Protein AF-A0A7V3BX79-F1 (afdb_monomer)

Solvent-accessible surface area (backbone atoms only — not comparable to full-atom values): 9974 Å² total; per-residue (Å²): 67,73,67,58,47,40,76,71,73,48,56,72,91,33,50,42,80,77,42,78,49,77,43,78,34,60,41,96,89,46,91,50,70,75,48,71,48,76,47,76,42,69,48,74,63,75,93,54,69,90,48,47,67,63,52,49,53,49,31,43,77,44,71,50,77,89,84,82,80,76,83,89,77,66,99,49,56,64,62,55,45,52,53,46,48,54,52,42,53,50,54,51,47,56,51,44,43,52,52,24,48,76,70,77,35,37,66,47,58,79,76,46,78,42,78,45,80,49,75,74,74,76,84,77,80,79,73,63,86,72,44,73,83,70,55,89,61,82,83,74,81,75,92,80,82,88,61,72,44,65,50,73,43,62,44,74,85

Sequence (157 aa):
MIRALLDQGLREEDLATSHLSLYPRYASSGMNVVGYTAENQVTVTVGDLGRIGRLIDRAVEAGANLTSGITFRLSGENEAADAALADAVADARDKAELLAAAGGASLGEVISIVEAGSPTPPPVYYDYAVAEAAGAPPVLPPELETRVSVTVTWTLR

Secondary structure (DSSP, 8-state):
-HHHHHTTT--GGGEEEEEEEEEEEEPTTSS-EEEEEEEEEEEE--S-GGGHHHHHHHHHHTT----S------TTHHHHHHHHHHHHHHHHHHHHHHHHHHTT--EEEEEEEEEE---PPPP----GGGTTTSSS---PPPPPPP--EEEEEEEE-

Nearest PDB structures (foldseek):
  4hvz-assembly1_B  TM=7.525E-01  e=9.786E-06  Brucella abortus S19
  4co5-assembly1_A  TM=5.537E-01  e=2.479E-01  Azospirillum brasilense

pLDDT: mean 80.05, std 15.91, range [42.22, 97.38]

Foldseek 3Di:
DVVLLVVVVADPVQKDFPDWDKAFDADPVDRDGPGIDIDIDMHGHDPDLVCVLVSVVSCVVVPDDDDPADFDDDPCLPVVVVVQVVVQVVVLVVVQQVVQVVVVWGWADWPDKDKDDWPPPPTDGDDCVVVPPPPRDRPDDDDDDTDTHMDIDTDID

Structure (mmCIF, N/CA/C/O backbone):
data_AF-A0A7V3BX79-F1
#
_entry.id   AF-A0A7V3BX79-F1
#
loop_
_atom_site.group_PDB
_atom_site.id
_atom_site.type_symbol
_atom_site.label_atom_id
_atom_site.label_alt_id
_atom_site.label_comp_id
_atom_site.label_asym_id
_atom_site.label_entity_id
_atom_site.label_seq_id
_atom_site.pdbx_PDB_ins_code
_atom_site.Cartn_x
_atom_site.Cartn_y
_atom_site.Cartn_z
_atom_site.occupancy
_atom_site.B_iso_or_equiv
_atom_site.auth_seq_id
_atom_site.auth_comp_id
_atom_site.auth_asym_id
_atom_site.auth_atom_id
_atom_site.pdbx_PDB_model_num
ATOM 1 N N . MET A 1 1 ? 7.469 -2.038 -25.869 1.00 83.94 1 MET A N 1
ATOM 2 C CA . MET A 1 1 ? 6.932 -2.438 -24.553 1.00 83.94 1 MET A CA 1
ATOM 3 C C . MET A 1 1 ? 5.579 -1.790 -24.230 1.00 83.94 1 MET A C 1
ATOM 5 O O . MET A 1 1 ? 4.597 -2.480 -24.438 1.00 83.94 1 MET A O 1
ATOM 9 N N . ILE A 1 2 ? 5.467 -0.503 -23.853 1.00 85.06 2 ILE A N 1
ATOM 10 C CA . ILE A 1 2 ? 4.175 0.140 -23.467 1.00 85.06 2 ILE A CA 1
ATOM 11 C C . ILE A 1 2 ? 3.031 -0.139 -24.458 1.00 85.06 2 ILE A C 1
ATOM 13 O O . ILE A 1 2 ? 1.982 -0.636 -24.073 1.00 85.06 2 ILE A O 1
ATOM 17 N N . ARG A 1 3 ? 3.257 0.092 -25.757 1.00 87.50 3 ARG A N 1
ATOM 18 C CA . ARG A 1 3 ? 2.250 -0.187 -26.793 1.00 87.50 3 ARG A CA 1
ATOM 19 C C . ARG A 1 3 ? 1.814 -1.656 -26.835 1.00 87.50 3 ARG A C 1
ATOM 21 O O . ARG A 1 3 ? 0.632 -1.926 -26.956 1.00 87.50 3 ARG A O 1
ATOM 28 N N . ALA A 1 4 ? 2.751 -2.589 -26.668 1.00 86.62 4 ALA A N 1
ATOM 29 C CA . ALA A 1 4 ? 2.441 -4.017 -26.651 1.00 86.62 4 ALA A CA 1
ATOM 30 C C . ALA A 1 4 ? 1.557 -4.398 -25.450 1.00 86.62 4 ALA A C 1
ATOM 32 O O . ALA A 1 4 ? 0.717 -5.282 -25.573 1.00 86.62 4 ALA A O 1
ATOM 33 N N . LEU A 1 5 ? 1.717 -3.717 -24.309 1.00 86.94 5 LEU A N 1
ATOM 34 C CA . LEU A 1 5 ? 0.876 -3.896 -23.123 1.00 86.94 5 LEU A CA 1
ATOM 35 C C . LEU A 1 5 ? -0.530 -3.312 -23.324 1.00 86.94 5 LEU A C 1
ATOM 37 O O . LEU A 1 5 ? -1.514 -3.968 -22.984 1.00 86.94 5 LEU A O 1
ATOM 41 N N . LEU A 1 6 ? -0.636 -2.137 -23.951 1.00 88.88 6 LEU A N 1
ATOM 42 C CA . LEU A 1 6 ? -1.924 -1.552 -24.345 1.00 88.88 6 LEU A CA 1
ATOM 43 C C . LEU A 1 6 ? -2.679 -2.457 -25.335 1.00 88.88 6 LEU A C 1
ATOM 45 O O . LEU A 1 6 ? -3.872 -2.694 -25.165 1.00 88.88 6 LEU A O 1
ATOM 49 N N . ASP A 1 7 ? -1.977 -3.056 -26.301 1.00 90.38 7 ASP A N 1
ATOM 50 C CA . ASP A 1 7 ? -2.556 -4.003 -27.268 1.00 90.38 7 ASP A CA 1
ATOM 51 C C . ASP A 1 7 ? -3.068 -5.300 -26.602 1.00 90.38 7 ASP A C 1
ATOM 53 O O . ASP A 1 7 ? -3.880 -6.022 -27.181 1.00 90.38 7 ASP A O 1
ATOM 57 N N . GLN A 1 8 ? -2.626 -5.613 -25.376 1.00 87.31 8 GLN A N 1
ATOM 58 C CA . GLN A 1 8 ? -3.187 -6.705 -24.568 1.00 87.31 8 GLN A CA 1
ATOM 59 C C . GLN A 1 8 ? -4.443 -6.298 -23.787 1.00 87.31 8 GLN A C 1
ATOM 61 O O . GLN A 1 8 ? -4.971 -7.122 -23.038 1.00 87.31 8 GLN A O 1
ATOM 66 N N . GLY A 1 9 ? -4.937 -5.069 -23.957 1.00 87.44 9 GLY A N 1
ATOM 67 C CA . GLY A 1 9 ? -6.127 -4.553 -23.284 1.00 87.44 9 GLY A CA 1
ATOM 68 C C . GLY A 1 9 ? -5.856 -4.051 -21.867 1.00 87.44 9 GLY A C 1
ATOM 69 O O . GLY A 1 9 ? -6.724 -4.201 -21.007 1.00 87.44 9 GLY A O 1
ATOM 70 N N . LEU A 1 10 ? -4.646 -3.550 -21.598 1.00 89.94 10 LEU A N 1
ATOM 71 C CA . LEU A 1 10 ? -4.383 -2.681 -20.447 1.00 89.94 10 LEU A CA 1
ATOM 72 C C . LEU A 1 10 ? -4.749 -1.242 -20.810 1.00 89.94 10 LEU A C 1
ATOM 74 O O . LEU A 1 10 ? -4.658 -0.849 -21.976 1.00 89.94 10 LEU A O 1
ATOM 78 N N . ARG A 1 11 ? -5.166 -0.459 -19.819 1.00 91.56 11 ARG A N 1
ATOM 79 C CA . ARG A 1 11 ? -5.482 0.960 -20.001 1.00 91.56 11 ARG A CA 1
ATOM 80 C C . ARG A 1 11 ? -4.255 1.800 -19.680 1.00 91.56 11 ARG A C 1
ATOM 82 O O . ARG A 1 11 ? -3.345 1.350 -18.990 1.00 91.56 11 ARG A O 1
ATOM 89 N N . GLU A 1 12 ? -4.238 3.041 -20.151 1.00 90.19 12 GLU A N 1
ATOM 90 C CA . GLU A 1 12 ? -3.140 3.964 -19.838 1.00 90.19 12 GLU A CA 1
ATOM 91 C C . GLU A 1 12 ? -3.012 4.213 -18.330 1.00 90.19 12 GLU A C 1
ATOM 93 O O . GLU A 1 12 ? -1.903 4.286 -17.822 1.00 90.19 12 GLU A O 1
ATOM 98 N N . GLU A 1 13 ? -4.128 4.247 -17.598 1.00 90.75 13 GLU A N 1
ATOM 99 C CA . GLU A 1 13 ? -4.145 4.377 -16.132 1.00 90.75 13 GLU A CA 1
ATOM 100 C C . GLU A 1 13 ? -3.548 3.172 -15.387 1.00 90.75 13 GLU A C 1
ATOM 102 O O . GLU A 1 13 ? -3.145 3.301 -14.233 1.00 90.75 13 GLU A O 1
ATOM 107 N N . ASP A 1 14 ? -3.451 2.015 -16.046 1.00 90.06 14 ASP A N 1
ATOM 108 C CA . ASP A 1 14 ? -2.838 0.811 -15.485 1.00 90.06 14 ASP A CA 1
ATOM 109 C C . ASP A 1 14 ? -1.301 0.819 -15.668 1.00 90.06 14 ASP A C 1
ATOM 111 O O . ASP A 1 14 ? -0.615 -0.100 -15.215 1.00 90.06 14 ASP A O 1
ATOM 115 N N . LEU A 1 15 ? -0.743 1.835 -16.343 1.00 90.88 15 LEU A N 1
ATOM 116 C CA . LEU A 1 15 ? 0.674 1.953 -16.686 1.00 90.88 15 LEU A CA 1
ATOM 117 C C . LEU A 1 15 ? 1.257 3.260 -16.143 1.00 90.88 15 LEU A C 1
ATOM 119 O O . LEU A 1 15 ? 0.810 4.351 -16.485 1.00 90.88 15 LEU A O 1
ATOM 123 N N . ALA A 1 16 ? 2.328 3.168 -15.360 1.00 90.50 16 ALA A N 1
ATOM 124 C CA . ALA A 1 16 ? 3.022 4.342 -14.842 1.00 90.50 16 ALA A CA 1
ATOM 125 C C . ALA A 1 16 ? 4.534 4.202 -15.003 1.00 90.50 16 ALA A C 1
ATOM 127 O O . ALA A 1 16 ? 5.123 3.224 -14.552 1.00 90.50 16 ALA A O 1
ATOM 128 N N . THR A 1 17 ? 5.192 5.200 -15.592 1.00 89.44 17 THR A N 1
ATOM 129 C CA . THR A 1 17 ? 6.657 5.292 -15.540 1.00 89.44 17 THR A CA 1
ATOM 130 C C . THR A 1 17 ? 7.066 5.673 -14.122 1.00 89.44 17 THR A C 1
ATOM 132 O O . THR A 1 17 ? 6.840 6.802 -13.691 1.00 89.44 17 THR A O 1
ATOM 135 N N . SER A 1 18 ? 7.649 4.729 -13.392 1.00 85.88 18 SER A N 1
ATOM 136 C CA . SER A 1 18 ? 8.087 4.918 -12.008 1.00 85.88 18 SER A CA 1
ATOM 137 C C . SER A 1 18 ? 9.520 5.435 -11.913 1.00 85.88 18 SER A C 1
ATOM 139 O O . SER A 1 18 ? 9.866 6.095 -10.934 1.00 85.88 18 SER A O 1
ATOM 141 N N . HIS A 1 19 ? 10.342 5.197 -12.936 1.00 85.81 19 HIS A N 1
ATOM 142 C CA . HIS A 1 19 ? 11.705 5.710 -12.995 1.00 85.81 19 HIS A CA 1
ATOM 143 C C . HIS A 1 19 ? 12.153 5.941 -14.438 1.00 85.81 19 HIS A C 1
ATOM 145 O O . HIS A 1 19 ? 11.906 5.113 -15.311 1.00 85.81 19 HIS A O 1
ATOM 151 N N . LEU A 1 20 ? 12.846 7.051 -14.687 1.00 90.06 20 LEU A N 1
ATOM 152 C CA . LEU A 1 20 ? 13.513 7.314 -15.957 1.00 90.06 20 LEU A CA 1
ATOM 153 C C . LEU A 1 20 ? 14.848 8.001 -15.683 1.00 90.06 20 LEU A C 1
ATOM 155 O O . LEU A 1 20 ? 14.872 9.115 -15.159 1.00 90.06 20 LEU A O 1
ATOM 159 N N . SER A 1 21 ? 15.938 7.353 -16.081 1.00 89.31 21 SER A N 1
ATOM 160 C CA . SER A 1 21 ? 17.297 7.863 -15.917 1.00 89.31 21 SER A CA 1
ATOM 161 C C . SER A 1 21 ? 18.123 7.661 -17.177 1.00 89.31 21 SER A C 1
ATOM 163 O O . SER A 1 21 ? 17.894 6.748 -17.968 1.00 89.31 21 SER A O 1
ATOM 165 N N . LEU A 1 22 ? 19.109 8.533 -17.371 1.00 93.75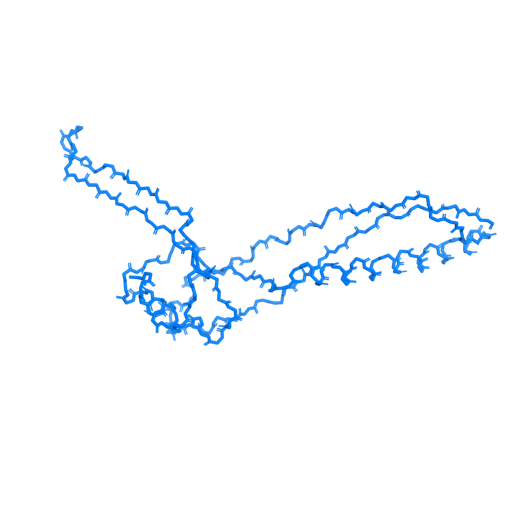 22 LEU A N 1
ATOM 166 C CA . LEU A 1 22 ? 20.052 8.455 -18.477 1.00 93.75 22 LEU A CA 1
ATOM 167 C C . LEU A 1 22 ? 21.469 8.585 -17.929 1.00 93.75 22 LEU A C 1
ATOM 169 O O . LEU A 1 22 ? 21.847 9.625 -17.392 1.00 93.75 22 LEU A O 1
ATOM 173 N N . TYR A 1 23 ? 22.260 7.535 -18.100 1.00 91.56 23 TYR A N 1
ATOM 174 C CA . TYR A 1 23 ? 23.623 7.455 -17.598 1.00 91.56 23 TYR A CA 1
ATOM 175 C C . TYR A 1 23 ? 24.618 7.571 -18.752 1.00 91.56 23 TYR A C 1
ATOM 177 O O . TYR A 1 23 ? 24.524 6.798 -19.708 1.00 91.56 23 TYR A O 1
ATOM 185 N N . PRO A 1 24 ? 25.589 8.497 -18.706 1.00 93.00 24 PRO A N 1
ATOM 186 C CA . PRO A 1 24 ? 26.663 8.518 -19.687 1.00 93.00 24 PRO A CA 1
ATOM 187 C C . PRO A 1 24 ? 27.526 7.261 -19.552 1.00 93.00 24 PRO A C 1
ATOM 189 O O . PRO A 1 24 ? 27.901 6.841 -18.458 1.00 93.00 24 PRO A O 1
ATOM 192 N N . ARG A 1 25 ? 27.881 6.677 -20.692 1.00 94.00 25 ARG A N 1
ATOM 193 C CA . ARG A 1 25 ? 28.896 5.633 -20.796 1.00 94.00 25 ARG A CA 1
ATOM 194 C C . ARG A 1 25 ? 30.214 6.278 -21.178 1.00 94.00 25 ARG A C 1
ATOM 196 O O . ARG A 1 25 ? 30.301 6.914 -22.225 1.00 94.00 25 ARG A O 1
ATOM 203 N N . TYR A 1 26 ? 31.234 6.078 -20.359 1.00 92.94 26 TYR A N 1
ATOM 204 C CA . TYR A 1 26 ? 32.575 6.602 -20.598 1.00 92.94 26 TYR A CA 1
ATOM 205 C C . TYR A 1 26 ? 33.465 5.576 -21.309 1.00 92.94 26 TYR A C 1
ATOM 207 O O . TYR A 1 26 ? 33.270 4.366 -21.171 1.00 92.94 26 TYR A O 1
ATOM 215 N N . ALA A 1 27 ? 34.427 6.061 -22.095 1.00 90.62 27 ALA A N 1
ATOM 216 C CA . ALA A 1 27 ? 35.478 5.235 -22.678 1.00 90.62 27 ALA A CA 1
ATOM 217 C C . ALA A 1 27 ? 36.324 4.590 -21.571 1.00 90.62 27 ALA A C 1
ATOM 219 O O . ALA A 1 27 ? 36.578 5.197 -20.534 1.00 90.62 27 ALA A O 1
ATOM 220 N N . SER A 1 28 ? 36.857 3.395 -21.816 1.00 85.00 28 SER A N 1
ATOM 221 C CA . SER A 1 28 ? 37.782 2.743 -20.876 1.00 85.00 28 SER A CA 1
ATOM 222 C C . SER A 1 28 ? 39.079 3.534 -20.655 1.00 85.00 28 SER A C 1
ATOM 224 O O . SER A 1 28 ? 39.728 3.372 -19.628 1.00 85.00 28 SER A O 1
ATOM 226 N N . SER A 1 29 ? 39.457 4.399 -21.602 1.00 84.50 29 SER A N 1
ATOM 227 C CA . SER A 1 29 ? 40.709 5.162 -21.595 1.00 84.50 29 SER A CA 1
ATOM 228 C C . SER A 1 29 ? 40.594 6.586 -21.031 1.00 84.50 29 SER A C 1
ATOM 230 O O . SER A 1 29 ? 41.552 7.349 -21.149 1.00 84.50 29 SER A O 1
ATOM 232 N N . GLY A 1 30 ? 39.448 6.994 -20.472 1.00 80.31 30 GLY A N 1
ATOM 233 C CA . GLY A 1 30 ? 39.295 8.328 -19.877 1.00 80.31 30 GLY A CA 1
ATOM 234 C C . GLY A 1 30 ? 37.849 8.814 -19.772 1.00 80.31 30 GLY A C 1
ATOM 235 O O . GLY A 1 30 ? 36.903 8.080 -20.022 1.00 80.31 30 GLY A O 1
ATOM 236 N N . MET A 1 31 ? 37.663 10.093 -19.439 1.00 83.38 31 MET A N 1
ATOM 237 C CA . MET A 1 31 ? 36.341 10.694 -19.183 1.00 83.38 31 MET A CA 1
ATOM 238 C C . MET A 1 31 ? 35.549 11.074 -20.449 1.00 83.38 31 MET A C 1
ATOM 240 O O . MET A 1 31 ? 34.584 11.833 -20.377 1.00 83.38 31 MET A O 1
ATOM 244 N N . ASN A 1 32 ? 35.928 10.556 -21.616 1.00 91.81 32 ASN A N 1
ATOM 245 C CA . ASN A 1 32 ? 35.197 10.822 -22.852 1.00 91.81 32 ASN A CA 1
ATOM 246 C C . ASN A 1 32 ? 33.910 9.998 -22.874 1.00 91.81 32 ASN A C 1
ATOM 248 O O . ASN A 1 32 ? 33.956 8.773 -22.764 1.00 91.81 32 ASN A O 1
ATOM 252 N N . VAL A 1 33 ? 32.766 10.662 -23.030 1.00 92.00 33 VAL A N 1
ATOM 253 C CA . VAL A 1 33 ? 31.473 9.989 -23.186 1.00 92.00 33 VAL A CA 1
ATOM 254 C C . VAL A 1 33 ? 31.419 9.331 -24.566 1.00 92.00 33 VAL A C 1
ATOM 256 O O . VAL A 1 33 ? 31.581 9.999 -25.583 1.00 92.00 33 VAL A O 1
ATOM 259 N N . VAL A 1 34 ? 31.197 8.019 -24.598 1.00 94.81 34 VAL A N 1
ATOM 260 C CA . VAL A 1 34 ? 31.097 7.192 -25.817 1.00 94.81 34 VAL A CA 1
ATOM 261 C C . VAL A 1 34 ? 29.674 6.715 -26.097 1.00 94.81 34 VAL A C 1
ATOM 263 O O . VAL A 1 34 ? 29.420 6.079 -27.115 1.00 94.81 34 VAL A O 1
ATOM 266 N N . GLY A 1 35 ? 28.737 7.004 -25.199 1.00 94.56 35 GLY A N 1
ATOM 267 C CA . GLY A 1 35 ? 27.329 6.682 -25.371 1.00 94.56 35 GLY A CA 1
ATOM 268 C C . GLY A 1 35 ? 26.534 6.986 -24.114 1.00 94.56 35 GLY A C 1
ATOM 269 O O . GLY A 1 35 ? 27.052 7.573 -23.168 1.00 94.56 35 GLY A O 1
ATOM 270 N N . TYR A 1 36 ? 25.282 6.547 -24.097 1.00 92.94 36 TYR A N 1
ATOM 271 C CA . TYR A 1 36 ? 24.409 6.661 -22.938 1.00 92.94 36 TYR A CA 1
ATOM 272 C C . TYR A 1 36 ? 23.632 5.361 -22.748 1.00 92.94 36 TYR A C 1
ATOM 274 O O . TYR A 1 36 ? 23.289 4.686 -23.718 1.00 92.94 36 TYR A O 1
ATOM 282 N N . THR A 1 37 ? 23.357 5.026 -21.497 1.00 91.19 37 THR A N 1
ATOM 283 C CA . THR A 1 37 ? 22.426 3.974 -21.101 1.00 91.19 37 THR A CA 1
ATOM 284 C C . THR A 1 37 ? 21.177 4.649 -20.567 1.00 91.19 37 THR A C 1
ATOM 286 O O . THR A 1 37 ? 21.260 5.402 -19.601 1.00 91.19 37 THR A O 1
ATOM 289 N N . ALA A 1 38 ? 20.032 4.398 -21.195 1.00 90.50 38 ALA A N 1
ATOM 290 C CA . ALA A 1 38 ? 18.744 4.805 -20.657 1.00 90.50 38 ALA A CA 1
ATOM 291 C C . ALA A 1 38 ? 18.174 3.671 -19.802 1.00 90.50 38 ALA A C 1
ATOM 293 O O . ALA A 1 38 ? 18.130 2.524 -20.247 1.00 90.50 38 ALA A O 1
ATOM 294 N N . GLU A 1 39 ? 17.723 4.009 -18.604 1.00 88.69 39 GLU A N 1
ATOM 295 C CA . GLU A 1 39 ? 16.969 3.132 -17.721 1.00 88.69 39 GLU A CA 1
ATOM 296 C C . GLU A 1 39 ? 15.545 3.669 -17.620 1.00 88.69 39 GLU A C 1
ATOM 298 O O . GLU A 1 39 ? 15.341 4.843 -17.319 1.00 88.69 39 GLU A O 1
ATOM 303 N N . ASN A 1 40 ? 14.560 2.823 -17.912 1.00 87.06 40 ASN A N 1
ATOM 304 C CA . ASN A 1 40 ? 13.149 3.172 -17.827 1.00 87.06 40 ASN A CA 1
ATOM 305 C C . ASN A 1 40 ? 12.408 2.045 -17.111 1.00 87.06 40 ASN A C 1
ATOM 307 O O . ASN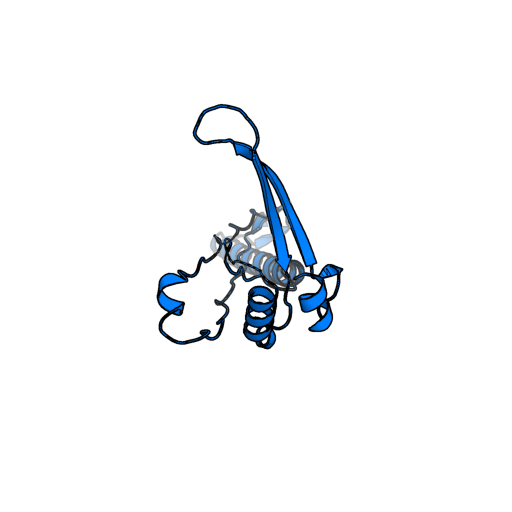 A 1 40 ? 12.328 0.929 -17.628 1.00 87.06 40 ASN A O 1
ATOM 311 N N . GLN A 1 41 ? 11.871 2.359 -15.939 1.00 88.56 41 GLN A N 1
ATOM 312 C CA . GLN A 1 41 ? 11.052 1.460 -15.150 1.00 88.56 41 GLN A CA 1
ATOM 313 C C . GLN A 1 41 ? 9.587 1.847 -15.312 1.00 88.56 41 GLN A C 1
ATOM 315 O O . GLN A 1 41 ? 9.190 2.987 -15.059 1.00 88.56 41 GLN A O 1
ATOM 320 N N . VAL A 1 42 ? 8.780 0.869 -15.714 1.00 88.06 42 VAL A N 1
ATOM 321 C CA . VAL A 1 42 ? 7.332 1.011 -15.852 1.00 88.06 42 VAL A CA 1
ATOM 322 C C . VAL A 1 42 ? 6.660 0.063 -14.871 1.00 88.06 42 VAL A C 1
ATOM 324 O O . VAL A 1 42 ? 6.883 -1.146 -14.907 1.00 88.06 42 VAL A O 1
ATOM 327 N N . THR A 1 43 ? 5.836 0.625 -13.998 1.00 89.12 43 THR A N 1
ATOM 328 C CA . THR A 1 43 ? 4.926 -0.106 -13.124 1.00 89.12 43 THR A CA 1
ATOM 329 C C . THR A 1 43 ? 3.651 -0.422 -13.896 1.00 89.12 43 THR A C 1
ATOM 331 O O . THR A 1 43 ? 3.057 0.464 -14.512 1.00 89.12 43 THR A O 1
ATOM 334 N N . VAL A 1 44 ? 3.239 -1.688 -13.852 1.00 88.75 44 VAL A N 1
ATOM 335 C CA . VAL A 1 44 ? 2.026 -2.189 -14.502 1.00 88.75 44 VAL A CA 1
ATOM 336 C C . VAL A 1 44 ? 1.091 -2.725 -13.427 1.00 88.75 44 VAL A C 1
ATOM 338 O O . VAL A 1 44 ? 1.445 -3.665 -12.715 1.00 88.75 44 VAL A O 1
ATOM 341 N N . THR A 1 45 ? -0.099 -2.145 -13.318 1.00 89.12 45 THR A N 1
ATOM 342 C CA . THR A 1 45 ? -1.155 -2.622 -12.421 1.00 89.12 45 THR A CA 1
ATOM 343 C C . THR A 1 45 ? -2.043 -3.603 -13.178 1.00 89.12 45 THR A C 1
ATOM 345 O O . THR A 1 45 ? -2.548 -3.297 -14.254 1.00 89.12 45 THR A O 1
ATOM 348 N N . VAL A 1 46 ? -2.247 -4.800 -12.629 1.00 86.88 46 VAL A N 1
ATOM 349 C CA . VAL A 1 46 ? -3.059 -5.844 -13.267 1.00 86.88 46 VAL A CA 1
ATOM 350 C C . VAL A 1 46 ? -4.161 -6.274 -12.308 1.00 86.88 46 VAL A C 1
ATOM 352 O O . VAL A 1 46 ? -3.875 -6.813 -11.245 1.00 86.88 46 VAL A O 1
ATOM 355 N N . GLY A 1 47 ? -5.420 -6.046 -12.689 1.00 83.88 47 GLY A N 1
ATOM 356 C CA . GLY A 1 47 ? -6.577 -6.442 -11.875 1.00 83.88 47 GLY A CA 1
ATOM 357 C C . GLY A 1 47 ? -6.965 -7.920 -12.001 1.00 83.88 47 GLY A C 1
ATOM 358 O O . GLY A 1 47 ? -7.582 -8.471 -11.098 1.00 83.88 47 GLY A O 1
ATOM 359 N N . ASP A 1 48 ? -6.601 -8.574 -13.106 1.00 83.88 48 ASP A N 1
ATOM 360 C CA . ASP A 1 48 ? -6.905 -9.986 -13.362 1.00 83.88 48 ASP A CA 1
ATOM 361 C C . ASP A 1 48 ? -5.622 -10.822 -13.336 1.00 83.88 48 ASP A C 1
ATOM 363 O O . ASP A 1 48 ? -4.819 -10.807 -14.277 1.00 83.88 48 ASP A O 1
ATOM 367 N N . LEU A 1 49 ? -5.448 -11.577 -12.249 1.00 79.81 49 LEU A N 1
ATOM 368 C CA . LEU A 1 49 ? -4.272 -12.417 -12.026 1.00 79.81 49 LEU A CA 1
ATOM 369 C C . LEU A 1 49 ? -4.099 -13.494 -13.109 1.00 79.81 49 LEU A C 1
ATOM 371 O O . LEU A 1 49 ? -2.967 -13.859 -13.432 1.00 79.81 49 LEU A O 1
ATOM 375 N N . GLY A 1 50 ? -5.188 -13.948 -13.741 1.00 79.81 50 GLY A N 1
ATOM 376 C CA . GLY A 1 50 ? -5.141 -14.936 -14.824 1.00 79.81 50 GLY A CA 1
ATOM 377 C C . GLY A 1 50 ? -4.437 -14.427 -16.086 1.00 79.81 50 GLY A C 1
ATOM 378 O O . GLY A 1 50 ? -4.008 -15.222 -16.927 1.00 79.81 50 GLY A O 1
ATOM 379 N N . ARG A 1 51 ? -4.267 -13.106 -16.224 1.00 83.50 51 ARG A N 1
ATOM 380 C CA . ARG A 1 51 ? -3.592 -12.474 -17.369 1.00 83.50 51 ARG A CA 1
ATOM 381 C C . ARG A 1 51 ? -2.101 -12.238 -17.142 1.00 83.50 51 ARG A C 1
ATOM 383 O O . ARG A 1 51 ? -1.407 -11.943 -18.115 1.00 83.50 51 ARG A O 1
ATOM 390 N N . ILE A 1 52 ? -1.597 -12.391 -15.91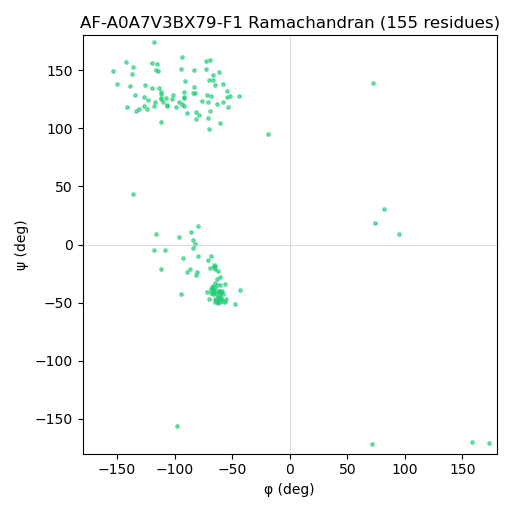4 1.00 82.19 52 ILE A N 1
ATOM 391 C CA . ILE A 1 52 ? -0.222 -12.006 -15.555 1.00 82.19 52 ILE A CA 1
ATOM 392 C C . ILE A 1 52 ? 0.818 -12.727 -16.416 1.00 82.19 52 ILE A C 1
ATOM 394 O O . ILE A 1 52 ? 1.669 -12.059 -16.994 1.00 82.19 52 ILE A O 1
ATOM 398 N N . GLY A 1 53 ? 0.725 -14.053 -16.569 1.00 80.50 53 GLY A N 1
ATOM 399 C CA . GLY A 1 53 ? 1.706 -14.819 -17.353 1.00 80.50 53 GLY A CA 1
ATOM 400 C C . GLY A 1 53 ? 1.831 -14.309 -18.792 1.00 80.50 53 GLY A C 1
ATOM 401 O O . GLY A 1 53 ? 2.916 -13.953 -19.240 1.00 80.50 53 GLY A O 1
ATOM 402 N N . ARG A 1 54 ? 0.693 -14.127 -19.477 1.00 84.38 54 ARG A N 1
ATOM 403 C CA . ARG A 1 54 ? 0.663 -13.580 -20.843 1.00 84.38 54 ARG A CA 1
ATOM 404 C C . ARG A 1 54 ? 1.228 -12.159 -20.911 1.00 84.38 54 ARG A C 1
ATOM 406 O O . ARG A 1 54 ? 1.894 -11.815 -21.884 1.00 84.38 54 ARG A O 1
ATOM 413 N N . LEU A 1 55 ? 0.925 -11.314 -19.926 1.00 85.44 55 LEU A N 1
ATOM 414 C CA . LEU A 1 55 ? 1.422 -9.937 -19.890 1.00 85.44 55 LEU A CA 1
ATOM 415 C C . LEU A 1 55 ? 2.940 -9.891 -19.691 1.00 85.44 55 LEU A C 1
ATOM 417 O O . LEU A 1 55 ? 3.599 -9.088 -20.351 1.00 85.44 55 LEU A O 1
ATOM 421 N N . ILE A 1 56 ? 3.491 -10.774 -18.853 1.00 83.88 56 ILE A N 1
ATOM 422 C CA . ILE A 1 56 ? 4.940 -10.935 -18.676 1.00 83.88 56 ILE A CA 1
ATOM 423 C C . ILE A 1 56 ? 5.583 -11.374 -19.992 1.00 83.88 56 ILE A C 1
ATOM 425 O O . ILE A 1 56 ? 6.507 -10.705 -20.451 1.00 83.88 56 ILE A O 1
ATOM 429 N N . ASP A 1 57 ? 5.058 -12.419 -20.639 1.00 83.19 57 ASP A N 1
ATOM 430 C CA . ASP A 1 57 ? 5.594 -12.916 -21.914 1.00 83.19 57 ASP A CA 1
ATOM 431 C C . ASP A 1 57 ? 5.646 -11.800 -22.966 1.00 83.19 57 ASP A C 1
ATOM 433 O O . ASP A 1 57 ? 6.680 -11.558 -23.592 1.00 83.19 57 ASP A O 1
ATOM 437 N N . ARG A 1 58 ? 4.554 -11.036 -23.107 1.00 87.19 58 ARG A N 1
ATOM 438 C CA . ARG A 1 58 ? 4.491 -9.901 -24.041 1.00 87.19 58 ARG A CA 1
ATOM 439 C C . ARG A 1 58 ? 5.419 -8.755 -23.659 1.00 87.19 58 ARG A C 1
ATOM 441 O O . ARG A 1 58 ? 5.960 -8.100 -24.550 1.00 87.19 58 ARG A O 1
ATOM 448 N N . ALA A 1 59 ? 5.609 -8.486 -22.369 1.00 85.69 59 ALA A N 1
ATOM 449 C CA . ALA A 1 59 ? 6.550 -7.469 -21.917 1.00 85.69 59 ALA A CA 1
ATOM 450 C C . ALA A 1 59 ? 7.988 -7.858 -22.287 1.00 85.69 59 ALA A C 1
ATOM 452 O O . ALA A 1 59 ? 8.710 -7.031 -22.853 1.00 85.69 59 ALA A O 1
ATOM 453 N N . VAL A 1 60 ? 8.371 -9.112 -22.028 1.00 85.62 60 VAL A N 1
ATOM 454 C CA . VAL A 1 60 ? 9.701 -9.663 -22.328 1.00 85.62 60 VAL A CA 1
ATOM 455 C C . VAL A 1 60 ? 9.960 -9.687 -23.835 1.00 85.62 60 VAL A C 1
ATOM 457 O O . VAL A 1 60 ? 10.978 -9.158 -24.280 1.00 85.62 60 VAL A O 1
ATOM 460 N N . GLU A 1 61 ? 9.016 -10.186 -24.643 1.00 86.50 61 GLU A N 1
ATOM 461 C CA . GLU A 1 61 ? 9.101 -10.133 -26.115 1.00 86.50 61 GLU A CA 1
ATOM 462 C C . GLU A 1 61 ? 9.280 -8.697 -26.634 1.00 86.50 61 GLU A C 1
ATOM 464 O O . GLU A 1 61 ? 9.972 -8.458 -27.624 1.00 86.50 61 GLU A O 1
ATOM 469 N N . ALA A 1 62 ? 8.678 -7.719 -25.953 1.00 86.62 62 ALA A N 1
ATOM 470 C CA . ALA A 1 62 ? 8.770 -6.308 -26.300 1.00 86.62 62 ALA A CA 1
ATOM 471 C C . ALA A 1 62 ? 10.001 -5.590 -25.706 1.00 86.62 62 ALA A C 1
ATOM 473 O O . ALA A 1 62 ? 10.056 -4.352 -25.775 1.00 86.62 62 ALA A O 1
ATOM 474 N N . GLY A 1 63 ? 10.953 -6.343 -25.139 1.00 84.75 63 GLY A N 1
ATOM 475 C 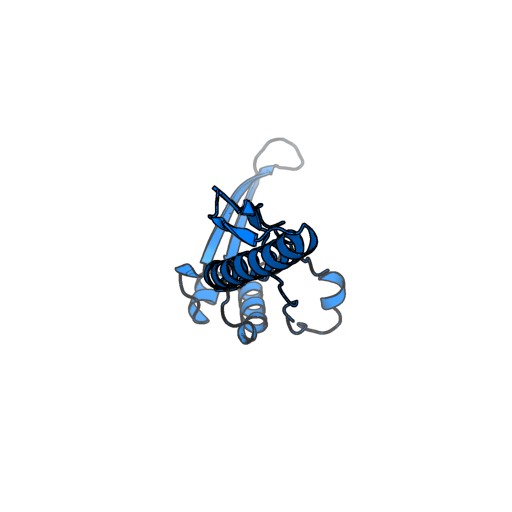CA . GLY A 1 63 ? 12.256 -5.878 -24.657 1.00 84.75 63 GLY A CA 1
ATOM 476 C C . GLY A 1 63 ? 12.328 -5.533 -23.167 1.00 84.75 63 GLY A C 1
ATOM 477 O O . GLY A 1 63 ? 13.322 -4.942 -22.744 1.00 84.75 63 GLY A O 1
ATOM 478 N N . ALA A 1 64 ? 11.298 -5.846 -22.374 1.00 84.50 64 ALA A N 1
ATOM 479 C CA . ALA A 1 64 ? 11.348 -5.641 -20.929 1.00 84.50 64 ALA A CA 1
ATOM 480 C C . ALA A 1 64 ? 12.314 -6.629 -20.267 1.00 84.50 64 ALA A C 1
ATOM 482 O O . ALA A 1 64 ? 12.356 -7.810 -20.605 1.00 84.50 64 ALA A O 1
ATOM 483 N N . ASN A 1 65 ? 13.038 -6.142 -19.267 1.00 77.81 65 ASN A N 1
ATOM 484 C CA . ASN A 1 65 ? 13.750 -6.962 -18.300 1.00 77.81 65 ASN A CA 1
ATOM 485 C C . ASN A 1 65 ? 13.090 -6.741 -16.930 1.00 77.81 65 ASN A C 1
ATOM 487 O O . ASN A 1 65 ? 12.740 -5.614 -16.586 1.00 77.81 65 ASN A O 1
ATOM 491 N N . LEU A 1 66 ? 12.842 -7.817 -16.180 1.00 67.62 66 LEU A N 1
ATOM 492 C CA . LEU A 1 66 ? 12.252 -7.722 -14.843 1.00 67.62 66 LEU A CA 1
ATOM 493 C C . LEU A 1 66 ? 13.368 -7.570 -13.809 1.00 67.62 66 LEU A C 1
ATOM 495 O O . LEU A 1 66 ? 14.129 -8.507 -13.583 1.00 67.62 66 LEU A O 1
ATOM 499 N N . THR A 1 67 ? 13.442 -6.409 -13.159 1.00 65.19 67 THR A N 1
ATOM 500 C CA . THR A 1 67 ? 14.413 -6.142 -12.083 1.00 65.19 67 THR A CA 1
ATOM 501 C C . THR A 1 67 ? 13.766 -5.980 -10.704 1.00 65.19 67 THR A C 1
ATOM 503 O O . THR A 1 67 ? 14.444 -6.175 -9.701 1.00 65.19 67 THR A O 1
ATOM 506 N N . SER A 1 68 ? 12.465 -5.658 -10.622 1.00 65.31 68 SER A N 1
ATOM 507 C CA . SER A 1 68 ? 11.784 -5.289 -9.361 1.00 65.31 68 SER A CA 1
ATOM 508 C C . SER A 1 68 ? 10.665 -6.232 -8.893 1.00 65.31 68 SER A C 1
ATOM 510 O O . SER A 1 68 ? 9.985 -5.915 -7.922 1.00 65.31 68 SER A O 1
ATOM 512 N N . GLY A 1 69 ? 10.487 -7.397 -9.521 1.00 70.12 69 GLY A N 1
ATOM 513 C CA . GLY A 1 69 ? 9.525 -8.403 -9.055 1.00 70.12 69 GLY A CA 1
ATOM 514 C C . GLY A 1 69 ? 8.047 -8.055 -9.248 1.00 70.12 69 GLY A C 1
ATOM 515 O O . GLY A 1 69 ? 7.697 -7.087 -9.920 1.00 70.12 69 GLY A O 1
ATOM 516 N N . ILE A 1 70 ? 7.177 -8.885 -8.665 1.00 75.19 70 ILE A N 1
ATOM 517 C CA . ILE A 1 70 ? 5.716 -8.718 -8.656 1.00 75.19 70 ILE A CA 1
ATOM 518 C C . ILE A 1 70 ? 5.287 -8.405 -7.223 1.00 75.19 70 ILE A C 1
ATOM 520 O O . ILE A 1 70 ? 5.627 -9.149 -6.305 1.00 75.19 70 ILE A O 1
ATOM 524 N N . THR A 1 71 ? 4.501 -7.343 -7.051 1.00 76.62 71 THR A N 1
ATOM 525 C CA . THR A 1 71 ? 3.892 -6.986 -5.764 1.00 76.62 71 THR A CA 1
ATOM 526 C C . THR A 1 71 ? 2.387 -7.188 -5.845 1.00 76.62 71 THR A C 1
ATOM 528 O O . THR A 1 71 ? 1.732 -6.628 -6.724 1.00 76.62 71 THR A O 1
ATOM 531 N N . PHE A 1 72 ? 1.833 -7.956 -4.911 1.00 77.38 72 PHE A N 1
ATOM 532 C CA . PHE A 1 72 ? 0.390 -8.141 -4.781 1.00 77.38 72 PHE A CA 1
ATOM 533 C C . PHE A 1 72 ? -0.199 -7.110 -3.827 1.00 77.38 72 PHE A C 1
ATOM 535 O O . PHE A 1 72 ? 0.405 -6.783 -2.805 1.00 77.38 72 PHE A O 1
ATOM 542 N N . ARG A 1 73 ? -1.383 -6.606 -4.170 1.00 71.94 73 ARG A N 1
ATOM 543 C CA . ARG A 1 73 ? -2.147 -5.646 -3.369 1.00 71.94 73 ARG A CA 1
ATOM 544 C C . ARG A 1 73 ? -3.628 -5.969 -3.454 1.00 71.94 73 ARG A C 1
ATOM 546 O O . ARG A 1 73 ? -4.070 -6.586 -4.425 1.00 71.94 73 ARG A O 1
ATOM 553 N N . LEU A 1 74 ? -4.389 -5.525 -2.461 1.00 71.56 74 LEU A N 1
ATOM 554 C CA . LEU A 1 74 ? -5.841 -5.654 -2.482 1.00 71.56 74 LEU A CA 1
ATOM 555 C C . LEU A 1 74 ? -6.436 -4.506 -3.316 1.00 71.56 74 LEU A C 1
ATOM 557 O O . LEU A 1 74 ? -6.111 -3.341 -3.107 1.00 71.56 74 LEU A O 1
ATOM 561 N N . SER A 1 75 ? -7.321 -4.806 -4.268 1.00 66.62 75 SER A N 1
ATOM 562 C CA . SER A 1 75 ? -7.912 -3.789 -5.159 1.00 66.62 75 SER A CA 1
ATOM 563 C C . SER A 1 75 ? -8.864 -2.813 -4.450 1.00 66.62 75 SER A C 1
ATOM 565 O O . SER A 1 75 ? -9.260 -1.813 -5.038 1.00 66.62 75 SER A O 1
ATOM 567 N N . GLY A 1 76 ? -9.214 -3.098 -3.192 1.00 63.84 76 GLY A N 1
ATOM 568 C CA . GLY A 1 76 ? -10.075 -2.291 -2.331 1.00 63.84 76 GLY A CA 1
ATOM 569 C C . GLY A 1 76 ? -9.517 -2.169 -0.915 1.00 63.84 76 GLY A C 1
ATOM 570 O O . GLY A 1 76 ? -10.274 -2.317 0.038 1.00 63.84 76 GLY A O 1
ATOM 571 N N . GLU A 1 77 ? -8.202 -1.939 -0.770 1.00 61.66 77 GLU A N 1
ATOM 572 C CA . GLU A 1 77 ? -7.538 -1.748 0.538 1.00 61.66 77 GLU A CA 1
ATOM 573 C C . GLU A 1 77 ? -8.343 -0.835 1.478 1.00 61.66 77 GLU A C 1
ATOM 575 O O . GLU A 1 77 ? -8.463 -1.155 2.654 1.00 61.66 77 GLU A O 1
ATOM 580 N N . ASN A 1 78 ? -8.965 0.227 0.951 1.00 67.31 78 ASN A N 1
ATOM 581 C CA . ASN A 1 78 ? -9.780 1.154 1.738 1.00 67.31 78 ASN A CA 1
ATOM 582 C C . ASN A 1 78 ? -11.106 0.543 2.218 1.00 67.31 78 ASN A C 1
ATOM 584 O O . ASN A 1 78 ? -11.413 0.648 3.394 1.00 67.31 78 ASN A O 1
ATOM 588 N N . GLU A 1 79 ? -11.874 -0.141 1.362 1.00 72.88 79 GLU A N 1
ATOM 589 C CA . GLU A 1 79 ? -13.157 -0.745 1.773 1.00 72.88 79 GLU A CA 1
ATOM 590 C C . GLU A 1 79 ? -12.950 -1.894 2.768 1.00 72.88 79 GLU A C 1
ATOM 592 O O . GLU A 1 79 ? -13.694 -2.037 3.738 1.00 72.88 79 GLU A O 1
ATOM 597 N N . ALA A 1 80 ? -11.907 -2.702 2.555 1.00 71.19 80 ALA A N 1
ATOM 598 C CA . ALA A 1 80 ? -11.533 -3.755 3.490 1.00 71.19 80 ALA A CA 1
ATOM 599 C C . ALA A 1 80 ? -11.007 -3.183 4.815 1.00 71.19 80 ALA A C 1
ATOM 601 O O . ALA A 1 80 ? -11.285 -3.747 5.872 1.00 71.19 80 ALA A O 1
ATOM 602 N N . ALA A 1 81 ? -10.272 -2.066 4.774 1.00 75.31 81 ALA A N 1
ATOM 603 C CA . ALA A 1 81 ? -9.846 -1.358 5.977 1.00 75.31 81 ALA A CA 1
ATOM 604 C C . ALA A 1 81 ? -11.038 -0.756 6.732 1.00 75.31 81 ALA A C 1
ATOM 606 O O . ALA A 1 81 ? -11.107 -0.917 7.946 1.00 75.31 81 ALA A O 1
ATOM 607 N N . ASP A 1 82 ? -12.001 -0.145 6.038 1.00 80.81 82 ASP A N 1
ATOM 608 C CA . ASP A 1 82 ? -13.208 0.427 6.645 1.00 80.81 82 ASP A CA 1
ATOM 609 C C . ASP A 1 82 ? -14.043 -0.649 7.353 1.00 80.81 82 ASP A C 1
ATOM 611 O O . ASP A 1 82 ? -14.455 -0.469 8.502 1.00 80.81 82 ASP A O 1
ATOM 615 N N . ALA A 1 83 ? -14.245 -1.799 6.698 1.00 83.25 83 ALA A N 1
ATOM 616 C CA . ALA A 1 83 ? -14.917 -2.945 7.306 1.00 83.25 83 ALA A CA 1
ATOM 617 C C . ALA A 1 83 ? -14.150 -3.458 8.536 1.00 83.25 83 ALA A C 1
ATOM 619 O O . ALA A 1 83 ? -14.734 -3.629 9.606 1.00 83.25 83 ALA A O 1
ATOM 620 N N . ALA A 1 84 ? -12.829 -3.618 8.419 1.00 84.00 84 ALA A N 1
ATOM 621 C CA . ALA A 1 84 ? -11.994 -4.065 9.528 1.00 84.00 84 ALA A CA 1
ATOM 622 C C . ALA A 1 84 ? -12.001 -3.072 10.705 1.00 84.00 84 ALA A C 1
ATOM 624 O O . ALA A 1 84 ? -11.952 -3.490 11.861 1.00 84.00 84 ALA A O 1
ATOM 625 N N . LEU A 1 85 ? -12.071 -1.761 10.442 1.00 85.81 85 LEU A N 1
ATOM 626 C CA . LEU A 1 85 ? -12.159 -0.728 11.478 1.00 85.81 85 LEU A CA 1
ATOM 627 C C . LEU A 1 85 ? -13.499 -0.787 12.214 1.00 85.81 85 LEU A C 1
ATOM 629 O O . LEU A 1 85 ? -13.520 -0.679 13.442 1.00 85.81 85 LEU A O 1
ATOM 633 N N . ALA A 1 86 ? -14.602 -0.989 11.489 1.00 89.44 86 ALA A N 1
ATOM 634 C CA . ALA A 1 86 ? -15.917 -1.175 12.098 1.00 89.44 86 ALA A CA 1
ATOM 635 C C . ALA A 1 86 ? -15.930 -2.399 13.029 1.00 89.44 86 ALA A C 1
ATOM 637 O O . ALA A 1 86 ? -16.366 -2.292 14.180 1.00 89.44 86 ALA A O 1
ATOM 638 N N . ASP A 1 87 ? -15.369 -3.519 12.569 1.00 90.88 87 ASP A N 1
ATOM 639 C CA . ASP A 1 87 ? -15.240 -4.744 13.362 1.00 90.88 87 ASP A CA 1
ATOM 640 C C . ASP A 1 87 ? -14.326 -4.543 14.581 1.00 90.88 87 ASP A C 1
ATOM 642 O O . ASP A 1 87 ? -14.650 -4.983 15.685 1.00 90.88 87 ASP A O 1
ATOM 646 N N . ALA A 1 88 ? -13.214 -3.818 14.426 1.00 90.19 88 ALA A N 1
ATOM 647 C CA . ALA A 1 88 ? -12.294 -3.529 15.524 1.00 90.19 88 ALA A CA 1
ATOM 648 C C . ALA A 1 88 ? -12.939 -2.658 16.614 1.00 90.19 88 ALA A C 1
ATOM 650 O O . ALA A 1 88 ? -12.695 -2.874 17.803 1.00 90.19 88 ALA A O 1
ATOM 651 N N . VAL A 1 89 ? -13.784 -1.692 16.240 1.00 93.44 89 VAL A N 1
ATOM 652 C CA . VAL A 1 89 ? -14.539 -0.879 17.209 1.00 93.44 89 VAL A CA 1
ATOM 653 C C . VAL A 1 89 ? -15.600 -1.717 17.927 1.00 93.44 89 VAL A C 1
ATOM 655 O O . VAL A 1 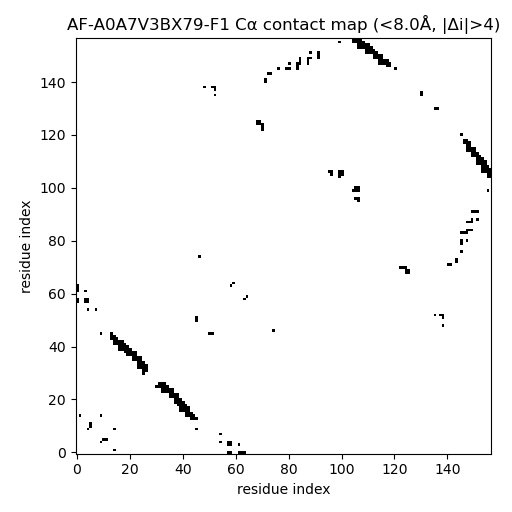89 ? -15.785 -1.541 19.135 1.00 93.44 89 VAL A O 1
ATOM 658 N N . ALA A 1 90 ? -16.269 -2.634 17.222 1.00 94.62 90 ALA A N 1
ATOM 659 C CA . ALA A 1 90 ? -17.226 -3.558 17.829 1.00 94.62 90 ALA A CA 1
ATOM 660 C C . ALA A 1 90 ? -16.544 -4.494 18.844 1.00 94.62 90 ALA A C 1
ATOM 662 O O . ALA A 1 90 ? -16.961 -4.543 20.000 1.00 94.62 90 ALA A O 1
ATOM 663 N N . ASP A 1 91 ? -15.432 -5.133 18.468 1.00 95.00 91 ASP A N 1
ATOM 664 C CA . ASP A 1 91 ? -14.639 -5.987 19.368 1.00 95.00 91 ASP A CA 1
ATOM 665 C C . ASP A 1 91 ? -14.106 -5.210 20.585 1.00 95.00 91 ASP A C 1
ATOM 667 O O . ASP A 1 91 ? -14.157 -5.690 21.722 1.00 95.00 91 ASP A O 1
ATOM 671 N N . ALA A 1 92 ? -13.638 -3.974 20.378 1.00 94.25 92 ALA A N 1
ATOM 672 C CA . ALA A 1 92 ? -13.188 -3.119 21.471 1.00 94.25 92 ALA A CA 1
ATOM 673 C C . ALA A 1 92 ? -14.330 -2.816 22.457 1.00 94.25 92 ALA A C 1
ATOM 675 O O . ALA A 1 92 ? -14.111 -2.834 23.672 1.00 94.25 92 ALA A O 1
ATOM 676 N N . ARG A 1 93 ? -15.547 -2.572 21.952 1.00 95.94 93 ARG A N 1
ATOM 677 C CA . ARG A 1 93 ? -16.736 -2.358 22.782 1.00 95.94 93 ARG A CA 1
ATOM 678 C C . ARG A 1 93 ? -17.093 -3.611 23.579 1.00 95.94 93 ARG A C 1
ATOM 680 O O . ARG A 1 93 ? -17.245 -3.499 24.793 1.00 95.94 93 ARG A O 1
ATOM 687 N N . ASP A 1 94 ? -17.166 -4.775 22.940 1.00 97.38 94 ASP A N 1
ATOM 688 C CA . ASP A 1 94 ? -17.513 -6.041 23.603 1.00 97.38 94 ASP A CA 1
ATOM 689 C C . ASP A 1 94 ? -16.537 -6.358 24.747 1.00 97.38 94 ASP A C 1
ATOM 691 O O . ASP A 1 94 ? -16.937 -6.709 25.864 1.00 97.38 94 ASP A O 1
ATOM 695 N N . LYS A 1 95 ? -15.234 -6.149 24.509 1.00 96.12 95 LYS A N 1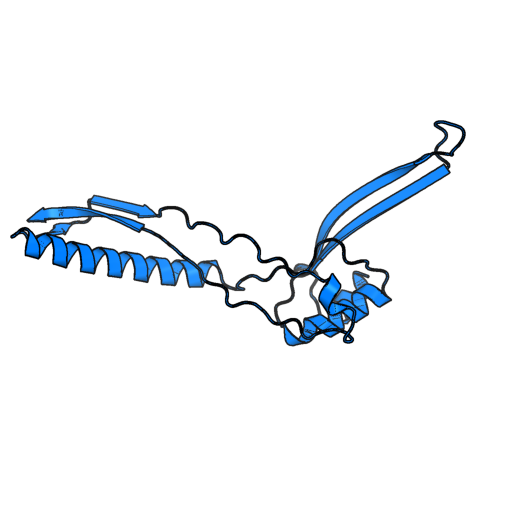
ATOM 696 C CA . LYS A 1 95 ? -14.196 -6.283 25.542 1.00 96.12 95 LYS A CA 1
ATOM 697 C C . LYS A 1 95 ? -14.369 -5.268 26.667 1.00 96.12 95 LYS A C 1
ATOM 699 O O . LYS A 1 95 ? -14.211 -5.627 27.834 1.00 96.12 95 LYS A O 1
ATOM 704 N N . ALA A 1 96 ? -14.683 -4.015 26.350 1.00 96.25 96 ALA A N 1
ATOM 705 C CA . ALA A 1 96 ? -14.883 -2.980 27.357 1.00 96.25 96 ALA A CA 1
ATOM 706 C C . ALA A 1 96 ? -16.129 -3.239 28.221 1.00 96.25 96 ALA A C 1
ATOM 708 O O . ALA A 1 96 ? -16.068 -3.044 29.435 1.00 96.25 96 ALA A O 1
ATOM 709 N N . GLU A 1 97 ? -17.225 -3.733 27.636 1.00 97.00 97 GLU A N 1
ATOM 710 C CA . GLU A 1 97 ? -18.431 -4.141 28.371 1.00 97.00 97 GLU A CA 1
ATOM 711 C C . GLU A 1 97 ? -18.129 -5.298 29.335 1.00 97.00 97 GLU A C 1
ATOM 713 O O . GLU A 1 97 ? -18.487 -5.228 30.515 1.00 97.00 97 GLU A O 1
ATOM 718 N N . LEU A 1 98 ? -17.390 -6.315 28.873 1.00 97.31 98 LEU A N 1
ATOM 719 C CA . LEU A 1 98 ? -16.938 -7.431 29.708 1.00 97.31 98 LEU A CA 1
ATOM 720 C C . LEU A 1 98 ? -16.064 -6.958 30.883 1.00 97.31 98 LEU A C 1
ATOM 722 O O . LEU A 1 98 ? -16.272 -7.378 32.024 1.00 97.31 98 LEU A O 1
ATOM 726 N N . LEU A 1 99 ? -15.087 -6.087 30.613 1.00 96.81 99 LEU A N 1
ATOM 727 C CA . LEU A 1 99 ? -14.168 -5.564 31.628 1.00 96.81 99 LEU A CA 1
ATOM 728 C C . LEU A 1 99 ? -14.882 -4.667 32.646 1.00 96.81 99 LEU A C 1
ATOM 730 O O . LEU A 1 99 ? -14.616 -4.779 33.843 1.00 96.81 99 LEU A O 1
ATOM 734 N N . ALA A 1 100 ? -15.806 -3.814 32.195 1.00 96.81 100 ALA A N 1
ATOM 735 C CA . ALA A 1 100 ? -16.616 -2.979 33.076 1.00 96.81 100 ALA A CA 1
ATOM 736 C C . ALA A 1 100 ? -17.458 -3.843 34.025 1.00 96.81 100 ALA A C 1
ATOM 738 O O . ALA A 1 100 ? -17.390 -3.654 35.242 1.00 96.81 100 ALA A O 1
ATOM 739 N N . ALA A 1 101 ? -18.163 -4.845 33.484 1.00 96.19 101 ALA A N 1
ATOM 740 C CA . ALA A 1 101 ? -18.993 -5.755 34.270 1.00 96.19 101 ALA A CA 1
ATOM 741 C C . ALA A 1 101 ? -18.174 -6.539 35.308 1.00 96.19 101 ALA A C 1
ATOM 743 O O . ALA A 1 101 ? -18.581 -6.647 36.466 1.00 96.19 101 ALA A O 1
ATOM 744 N N . ALA A 1 102 ? -16.989 -7.032 34.929 1.00 96.56 102 ALA A N 1
ATOM 745 C CA . ALA A 1 102 ? -16.067 -7.693 35.854 1.00 96.56 102 ALA A CA 1
ATOM 746 C C . ALA A 1 102 ? -15.568 -6.753 36.970 1.00 96.56 102 ALA A C 1
ATOM 748 O O . ALA A 1 102 ? -15.301 -7.203 38.085 1.00 96.56 102 ALA A O 1
ATOM 749 N N . GLY A 1 103 ? -15.473 -5.452 36.684 1.00 95.00 103 GLY A N 1
ATOM 750 C CA . GLY A 1 103 ? -15.144 -4.400 37.647 1.00 95.00 103 GLY A CA 1
ATOM 751 C C . GLY A 1 103 ? -16.322 -3.905 38.495 1.00 95.00 103 GLY A C 1
ATOM 752 O O . GLY A 1 103 ? -16.126 -3.010 39.314 1.00 95.00 103 GLY A O 1
ATOM 753 N N . GLY A 1 104 ? -17.530 -4.453 38.319 1.00 95.62 104 GLY A N 1
ATOM 754 C CA . GLY A 1 104 ? -18.736 -4.003 39.024 1.00 95.62 104 GLY A CA 1
ATOM 755 C C . GLY A 1 104 ? -19.294 -2.665 38.527 1.00 95.62 104 GLY A C 1
ATOM 756 O O . GLY A 1 104 ? -20.067 -2.031 39.242 1.00 95.62 104 GLY A O 1
ATOM 757 N N . ALA A 1 105 ? -18.902 -2.241 37.326 1.00 95.75 105 ALA A N 1
ATOM 758 C CA . ALA A 1 105 ? -19.389 -1.044 36.655 1.00 95.75 105 ALA A CA 1
ATOM 759 C C . ALA A 1 105 ? -20.088 -1.409 35.335 1.00 95.75 105 ALA A C 1
ATOM 761 O O . ALA A 1 105 ? -20.089 -2.553 34.882 1.00 95.75 105 ALA A O 1
ATOM 762 N N . SER A 1 106 ? -20.678 -0.414 34.693 1.00 94.81 106 SER A N 1
ATOM 763 C CA . SER A 1 106 ? -21.268 -0.496 33.362 1.00 94.81 106 SER A CA 1
ATOM 764 C C . SER A 1 106 ? -20.518 0.413 32.390 1.00 94.81 106 SER A C 1
ATOM 766 O O . SER A 1 106 ? -19.933 1.427 32.780 1.00 94.81 106 SER A O 1
ATOM 768 N N . LEU A 1 107 ? -20.496 0.035 31.111 1.00 96.06 107 LEU A N 1
ATOM 769 C CA . LEU A 1 107 ? -19.812 0.818 30.087 1.00 96.06 107 LEU A CA 1
ATOM 770 C C . LEU A 1 107 ? -20.586 2.113 29.799 1.00 96.06 107 LEU A C 1
ATOM 772 O O . LEU A 1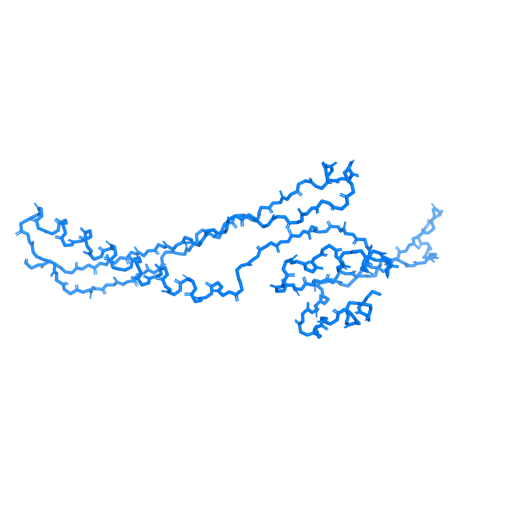 107 ? -21.792 2.097 29.544 1.00 96.06 107 LEU A O 1
ATOM 776 N N . GLY A 1 108 ? -19.886 3.242 29.848 1.00 93.50 108 GLY A N 1
ATOM 777 C CA . GLY A 1 108 ? -20.430 4.567 29.583 1.00 93.50 108 GLY A CA 1
ATOM 778 C C . GLY A 1 108 ? -20.173 5.059 28.157 1.00 93.50 108 GLY A C 1
ATOM 779 O O . GLY A 1 108 ? -20.000 4.293 27.211 1.00 93.50 108 GLY A O 1
ATOM 780 N N . GLU A 1 109 ? -20.181 6.378 27.993 1.00 94.75 109 GLU A N 1
ATOM 781 C CA . GLU A 1 109 ? -19.936 7.046 26.712 1.00 94.75 109 GLU A CA 1
ATOM 782 C C . GLU A 1 109 ? -18.468 6.982 26.290 1.00 94.75 109 GLU A C 1
ATOM 784 O O . GLU A 1 109 ? -17.564 6.953 27.131 1.00 94.75 109 GLU A O 1
ATOM 789 N N . VAL A 1 110 ? -18.256 6.992 24.972 1.00 95.19 110 VAL A N 1
ATOM 790 C CA . VAL A 1 110 ? -16.936 7.078 24.344 1.00 95.19 110 VAL A CA 1
ATOM 791 C C . VAL A 1 110 ? -16.342 8.462 24.605 1.00 95.19 110 VAL A C 1
ATOM 793 O O . VAL A 1 110 ? -16.968 9.478 24.315 1.00 95.19 110 VAL A O 1
ATOM 796 N N . ILE A 1 111 ? -15.115 8.491 25.118 1.00 94.94 111 ILE A N 1
ATOM 797 C CA . ILE A 1 111 ? -14.320 9.704 25.351 1.00 94.94 111 ILE A CA 1
ATOM 798 C C . ILE A 1 111 ? -13.398 9.966 24.160 1.00 94.94 111 ILE A C 1
ATOM 800 O O . ILE A 1 111 ? -13.247 11.105 23.723 1.00 94.94 111 ILE A O 1
ATOM 804 N N . SER A 1 112 ? -12.761 8.917 23.638 1.00 92.44 112 SER A N 1
ATOM 805 C CA . SER A 1 112 ? -11.842 9.023 22.507 1.00 92.44 112 SER A CA 1
ATOM 806 C C . SER A 1 112 ? -11.762 7.717 21.728 1.00 92.44 112 SER A C 1
ATOM 808 O O . SER A 1 112 ? -11.893 6.634 22.297 1.00 92.44 112 SER A O 1
ATOM 810 N N . ILE A 1 113 ? -11.525 7.842 20.423 1.00 90.31 113 ILE A N 1
ATOM 811 C CA . ILE A 1 113 ? -11.179 6.749 19.515 1.00 90.31 113 ILE A CA 1
ATOM 812 C C . ILE A 1 113 ? -9.900 7.176 18.805 1.00 90.31 113 ILE A C 1
ATOM 814 O O . ILE A 1 113 ? -9.836 8.273 18.250 1.00 90.31 113 ILE A O 1
ATOM 818 N N . VAL A 1 114 ? -8.887 6.321 18.847 1.00 85.94 114 VAL A N 1
ATOM 819 C CA . VAL A 1 114 ? -7.623 6.507 18.140 1.00 85.94 114 VAL A CA 1
ATOM 820 C C . VAL A 1 114 ? -7.377 5.261 17.308 1.00 85.94 114 VAL A C 1
ATOM 822 O O . VAL A 1 114 ? -7.255 4.163 17.849 1.00 85.94 114 VAL A O 1
ATOM 825 N N . GLU A 1 115 ? -7.293 5.433 15.995 1.00 81.50 115 GLU A N 1
ATOM 826 C CA . GLU A 1 115 ? -6.751 4.407 15.113 1.00 81.50 115 GLU A CA 1
ATOM 827 C C . GLU A 1 115 ? -5.247 4.294 15.386 1.00 81.50 115 GLU A C 1
ATOM 829 O O . GLU A 1 115 ? -4.483 5.246 15.200 1.00 81.50 115 GLU A O 1
ATOM 834 N N . ALA A 1 116 ? -4.817 3.140 15.890 1.00 66.94 116 ALA A N 1
ATOM 835 C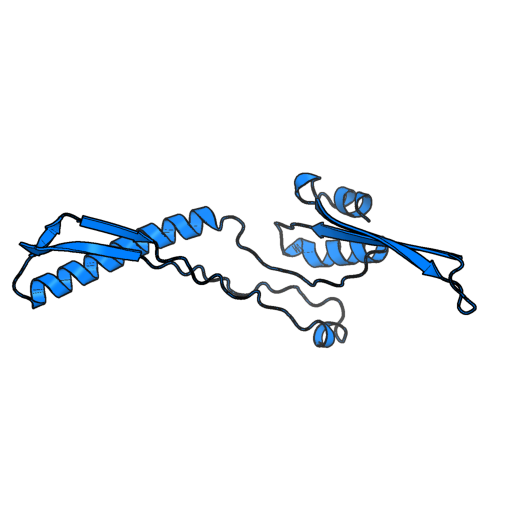 CA . ALA A 1 116 ? -3.406 2.823 15.978 1.00 66.94 116 ALA A CA 1
ATOM 836 C C . ALA A 1 116 ? -2.986 2.326 14.596 1.00 66.94 116 ALA A C 1
ATOM 838 O O . ALA A 1 116 ? -3.468 1.287 14.148 1.00 66.94 116 ALA A O 1
ATOM 839 N N . GLY A 1 117 ? -2.120 3.094 13.927 1.00 55.09 117 GLY A N 1
ATOM 840 C CA . GLY A 1 117 ? -1.704 2.824 12.554 1.00 55.09 117 GLY A CA 1
ATOM 841 C C . GLY A 1 117 ? -1.388 1.347 12.328 1.00 55.09 117 GLY A C 1
ATOM 842 O O . GLY A 1 117 ? -0.618 0.736 13.076 1.00 55.09 117 GLY A O 1
ATOM 843 N N . SER A 1 118 ? -2.016 0.782 11.303 1.00 52.28 118 SER A N 1
ATOM 844 C CA . SER A 1 118 ? -1.800 -0.583 10.845 1.00 52.28 118 SER A CA 1
ATOM 845 C C . SER A 1 118 ? -0.302 -0.817 10.628 1.00 52.28 118 SER A C 1
ATOM 847 O O . SER A 1 118 ? 0.325 -0.040 9.900 1.00 52.28 118 SER A O 1
ATOM 849 N N . PRO A 1 119 ? 0.315 -1.867 11.200 1.00 48.22 119 PRO A N 1
ATOM 850 C CA . PRO A 1 119 ? 1.611 -2.312 10.721 1.00 48.22 119 PRO A CA 1
ATOM 851 C C . PRO A 1 119 ? 1.412 -2.719 9.261 1.00 48.22 119 PRO A C 1
ATOM 853 O O . PRO A 1 119 ? 0.800 -3.755 9.001 1.00 48.22 119 PRO A O 1
ATOM 856 N N . THR A 1 120 ? 1.859 -1.894 8.311 1.00 48.19 120 THR A N 1
ATOM 857 C CA . THR A 1 120 ? 1.848 -2.260 6.894 1.00 48.19 120 THR A CA 1
ATOM 858 C C . THR A 1 120 ? 2.582 -3.594 6.778 1.00 48.19 120 THR A C 1
ATOM 860 O O . THR A 1 120 ? 3.756 -3.651 7.171 1.00 48.19 120 THR A O 1
ATOM 863 N N . PRO A 1 121 ? 1.926 -4.679 6.318 1.00 46.19 121 PRO A N 1
ATOM 864 C CA . PRO A 1 121 ? 2.602 -5.953 6.159 1.00 46.19 121 PRO A CA 1
ATOM 865 C C . PRO A 1 121 ? 3.838 -5.734 5.283 1.00 46.19 121 PRO A C 1
ATOM 867 O O . PRO A 1 121 ? 3.736 -5.044 4.260 1.00 46.19 121 PRO A O 1
ATOM 870 N N . PRO A 1 122 ? 5.018 -6.247 5.674 1.00 44.69 122 PRO A N 1
ATOM 871 C CA . PRO A 1 122 ? 6.182 -6.136 4.817 1.00 44.69 122 PRO A CA 1
ATOM 872 C C . PRO A 1 122 ? 5.856 -6.803 3.472 1.00 44.69 122 PRO A C 1
ATOM 874 O O . PRO A 1 122 ? 5.228 -7.867 3.465 1.00 44.69 122 PRO A O 1
ATOM 877 N N . PRO A 1 123 ? 6.247 -6.198 2.338 1.00 46.25 123 PRO A N 1
ATOM 878 C CA . PRO A 1 123 ? 6.036 -6.809 1.034 1.00 46.25 123 PRO A CA 1
ATOM 879 C C . PRO A 1 123 ? 6.644 -8.215 1.020 1.00 46.25 123 PRO A C 1
ATOM 881 O O . PRO A 1 123 ? 7.808 -8.406 1.378 1.00 46.25 123 PRO A O 1
ATOM 884 N N . VAL A 1 124 ? 5.837 -9.206 0.638 1.00 51.97 124 VAL A N 1
ATOM 885 C CA . VAL A 1 124 ? 6.296 -10.586 0.467 1.00 51.97 124 VAL A CA 1
ATOM 886 C C . VAL A 1 124 ? 7.020 -10.662 -0.875 1.00 51.97 124 VAL A C 1
ATOM 888 O O . VAL A 1 124 ? 6.397 -10.521 -1.925 1.00 51.97 124 VAL A O 1
ATOM 891 N N . TYR A 1 125 ? 8.338 -10.860 -0.845 1.00 48.44 125 TYR A N 1
ATOM 892 C CA . TYR A 1 125 ? 9.146 -11.052 -2.049 1.00 48.44 125 TYR A CA 1
ATOM 893 C C . TYR A 1 125 ? 9.259 -12.546 -2.369 1.00 48.44 125 TYR A C 1
ATOM 895 O O . TYR A 1 125 ? 9.682 -13.330 -1.520 1.00 48.44 125 TYR A O 1
ATOM 903 N N . TYR A 1 126 ? 8.909 -12.940 -3.594 1.00 53.09 126 TYR A N 1
ATOM 904 C CA . TYR A 1 126 ? 9.218 -14.273 -4.116 1.00 53.09 126 TYR A CA 1
ATOM 905 C C . TYR A 1 126 ? 10.649 -14.294 -4.668 1.00 53.09 126 TYR A C 1
ATOM 907 O O . TYR A 1 126 ? 11.045 -13.382 -5.388 1.00 53.09 126 TYR A O 1
ATOM 915 N N . ASP A 1 127 ? 11.417 -15.340 -4.355 1.00 47.28 127 ASP A N 1
ATOM 916 C CA . ASP A 1 127 ? 12.722 -15.573 -4.979 1.00 47.28 127 ASP A CA 1
ATOM 917 C C . ASP A 1 127 ? 12.535 -16.249 -6.347 1.00 47.28 127 ASP A C 1
ATOM 919 O O . ASP A 1 127 ? 12.160 -17.420 -6.457 1.00 47.28 127 ASP A O 1
ATOM 923 N N . TYR A 1 128 ? 12.769 -15.480 -7.408 1.00 49.25 128 TYR A N 1
ATOM 924 C CA . TYR A 1 128 ? 12.577 -15.890 -8.801 1.00 49.25 128 TYR A CA 1
ATOM 925 C C . TYR A 1 128 ? 13.624 -16.913 -9.273 1.00 49.25 128 TYR A C 1
ATOM 927 O O . TYR A 1 128 ? 13.416 -17.552 -10.304 1.00 49.25 128 TYR A O 1
ATOM 935 N N . ALA A 1 129 ? 14.718 -17.125 -8.526 1.00 49.28 129 ALA A N 1
ATOM 936 C CA . ALA A 1 129 ? 15.750 -18.100 -8.892 1.00 49.28 129 ALA A CA 1
ATOM 937 C C . ALA A 1 129 ? 15.234 -19.556 -8.879 1.00 49.28 129 ALA A C 1
ATOM 939 O O . ALA A 1 129 ? 15.791 -20.423 -9.549 1.00 49.28 129 ALA A O 1
ATOM 940 N N . VAL A 1 130 ? 14.140 -19.831 -8.160 1.00 44.59 130 VAL A N 1
ATOM 941 C CA . VAL A 1 130 ? 13.502 -21.161 -8.100 1.00 44.59 130 VAL A CA 1
ATOM 942 C C . VAL A 1 130 ? 12.494 -21.371 -9.247 1.00 44.59 130 VAL A C 1
ATOM 944 O O . VAL A 1 130 ? 12.186 -22.503 -9.613 1.00 44.59 130 VAL A O 1
ATOM 947 N N . ALA A 1 131 ? 12.003 -20.287 -9.856 1.00 44.25 131 ALA A N 1
ATOM 948 C CA . ALA A 1 131 ? 10.953 -20.287 -10.878 1.00 44.25 131 ALA A CA 1
ATOM 949 C C . ALA A 1 131 ? 11.450 -20.625 -12.299 1.00 44.25 131 ALA A C 1
ATOM 951 O O . ALA A 1 131 ? 10.686 -21.137 -13.120 1.00 44.25 131 ALA A O 1
ATOM 952 N N . GLU A 1 132 ? 12.724 -20.365 -12.597 1.00 44.44 132 GLU A N 1
ATOM 953 C CA . GLU A 1 132 ? 13.289 -20.493 -13.950 1.00 44.44 132 GLU A CA 1
ATOM 954 C C . GLU A 1 132 ? 13.397 -21.954 -14.436 1.00 44.44 132 GLU A C 1
ATOM 956 O O . GLU A 1 132 ? 13.439 -22.220 -15.635 1.00 44.44 132 GLU A O 1
ATOM 961 N N . ALA A 1 133 ? 13.377 -22.927 -13.519 1.00 47.41 133 ALA A N 1
ATOM 962 C CA . ALA A 1 133 ? 13.567 -24.343 -13.835 1.00 47.41 133 ALA A CA 1
ATOM 963 C C . ALA A 1 133 ? 12.319 -25.059 -14.402 1.00 47.41 133 ALA A C 1
ATOM 965 O O . ALA A 1 133 ? 12.441 -26.194 -14.862 1.00 47.41 133 ALA A O 1
ATOM 966 N N . ALA A 1 134 ? 11.128 -24.441 -14.377 1.00 42.22 134 ALA A N 1
ATOM 967 C CA . ALA A 1 134 ? 9.860 -25.138 -14.653 1.00 42.22 134 ALA A CA 1
ATOM 968 C C . ALA A 1 134 ? 9.069 -24.639 -15.881 1.00 42.22 134 ALA A C 1
ATOM 970 O O . ALA A 1 134 ? 8.055 -25.244 -16.228 1.00 42.22 134 ALA A O 1
ATOM 971 N N . GLY A 1 135 ? 9.513 -23.574 -16.558 1.00 46.25 135 GLY A N 1
ATOM 972 C CA . GLY A 1 135 ? 8.654 -22.837 -17.494 1.00 46.25 135 GLY A CA 1
ATOM 973 C C . GLY A 1 135 ? 7.605 -22.016 -16.733 1.00 46.25 135 GLY A C 1
ATOM 974 O O . GLY A 1 135 ? 7.100 -22.473 -15.712 1.00 46.25 135 GLY A O 1
ATOM 975 N N . ALA A 1 136 ? 7.354 -20.785 -17.202 1.00 44.62 136 ALA A N 1
ATOM 976 C CA . ALA A 1 136 ? 6.585 -19.716 -16.544 1.00 44.62 136 ALA A CA 1
ATOM 977 C C . ALA A 1 136 ? 5.646 -20.211 -15.420 1.00 44.62 136 ALA A C 1
ATOM 979 O O . ALA A 1 136 ? 4.531 -20.661 -15.707 1.00 44.62 136 ALA A O 1
ATOM 980 N N . PRO A 1 137 ? 6.088 -20.186 -14.147 1.00 46.53 137 PRO A N 1
ATOM 981 C CA . PRO A 1 137 ? 5.286 -20.743 -13.077 1.00 46.53 137 PRO A CA 1
ATOM 982 C C . PRO A 1 137 ? 4.016 -19.913 -12.879 1.00 46.53 137 PRO A C 1
ATOM 984 O O . PRO A 1 137 ? 4.041 -18.689 -13.046 1.00 46.53 137 PRO A O 1
ATOM 987 N N . PRO A 1 138 ? 2.896 -20.561 -12.517 1.00 52.69 138 PRO A N 1
ATOM 988 C CA . PRO A 1 138 ? 1.672 -19.854 -12.192 1.00 52.69 138 PRO A CA 1
ATOM 989 C C . PRO A 1 138 ? 1.953 -18.878 -11.048 1.00 52.69 138 PRO A C 1
ATOM 991 O O . PRO A 1 138 ? 2.423 -19.259 -9.978 1.00 52.69 138 PRO A O 1
ATOM 994 N N . VAL A 1 139 ? 1.677 -17.602 -11.300 1.00 59.66 139 VAL A N 1
ATOM 995 C CA . VAL A 1 139 ? 1.758 -16.540 -10.301 1.00 59.66 139 VAL A CA 1
ATOM 996 C C . VAL A 1 139 ? 0.615 -16.764 -9.313 1.00 59.66 139 VAL A C 1
ATOM 998 O O . VAL A 1 139 ? -0.538 -16.456 -9.609 1.00 59.66 139 VAL A O 1
ATOM 1001 N N . LEU A 1 140 ? 0.923 -17.370 -8.166 1.00 59.47 140 LEU A N 1
ATOM 1002 C CA . LEU A 1 140 ? -0.037 -17.601 -7.089 1.00 59.47 140 LEU A CA 1
ATOM 1003 C C . LEU A 1 140 ? 0.017 -16.416 -6.116 1.00 59.47 140 LEU A C 1
ATOM 1005 O O . LEU A 1 140 ? 1.083 -16.168 -5.549 1.00 59.47 140 LEU A O 1
ATOM 1009 N N . PRO A 1 141 ? -1.084 -15.670 -5.924 1.00 62.78 141 PRO A N 1
ATOM 1010 C CA . PRO A 1 141 ? -1.119 -14.609 -4.926 1.00 62.78 141 PRO A CA 1
ATOM 1011 C C . PRO A 1 141 ? -1.024 -15.213 -3.513 1.00 62.78 141 PRO A C 1
ATOM 1013 O O . PRO A 1 141 ? -1.634 -16.257 -3.262 1.00 62.78 141 PRO A O 1
ATOM 1016 N N . PRO A 1 142 ? -0.301 -14.578 -2.576 1.00 64.38 142 PRO A N 1
ATOM 1017 C CA . PRO A 1 142 ? -0.394 -14.938 -1.167 1.00 64.38 142 PRO A CA 1
ATOM 1018 C C . PRO A 1 142 ? -1.767 -14.536 -0.606 1.00 64.38 142 PRO A C 1
ATOM 1020 O O . PRO A 1 142 ? -2.428 -13.640 -1.138 1.00 64.38 142 PRO A O 1
ATOM 1023 N N . GLU A 1 143 ? -2.179 -15.152 0.504 1.00 65.31 143 GLU A N 1
ATOM 1024 C CA . GLU A 1 143 ? -3.243 -14.578 1.331 1.00 65.31 143 GLU A CA 1
ATOM 1025 C C . GLU A 1 143 ? -2.754 -13.233 1.882 1.00 65.31 143 GLU A C 1
ATOM 1027 O O . GLU A 1 143 ? -1.710 -13.149 2.534 1.00 65.31 143 GLU A O 1
AT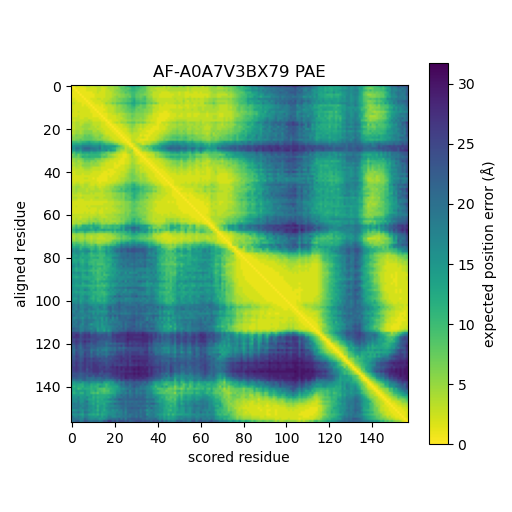OM 1032 N N . LEU A 1 144 ? -3.481 -12.163 1.561 1.00 66.94 144 LEU A N 1
ATOM 1033 C CA . LEU A 1 144 ? -3.213 -10.821 2.064 1.00 66.94 144 LEU A CA 1
ATOM 1034 C C . LEU A 1 144 ? -4.152 -10.555 3.240 1.00 66.94 144 LEU A C 1
ATOM 1036 O O . LEU A 1 144 ? -5.369 -10.535 3.071 1.00 66.94 144 LEU A O 1
ATOM 1040 N N . GLU A 1 145 ? -3.585 -10.331 4.422 1.00 65.31 145 GLU A N 1
ATOM 1041 C CA . GLU A 1 145 ? -4.336 -9.919 5.607 1.00 65.31 145 GLU A CA 1
ATOM 1042 C C . GLU A 1 145 ? -4.184 -8.411 5.838 1.00 65.31 145 GLU A C 1
ATOM 1044 O O . GLU A 1 145 ? -3.067 -7.893 5.931 1.00 65.31 145 GLU A O 1
ATOM 1049 N N . THR A 1 146 ? -5.307 -7.711 6.007 1.00 65.81 146 THR A N 1
ATOM 1050 C CA . THR A 1 146 ? -5.325 -6.339 6.529 1.00 65.81 146 THR A CA 1
ATOM 1051 C C . THR A 1 146 ? -5.532 -6.403 8.037 1.00 65.81 146 THR A C 1
ATOM 1053 O O . THR A 1 146 ? -6.540 -6.924 8.509 1.00 65.81 146 THR A O 1
ATOM 1056 N N . ARG A 1 147 ? -4.583 -5.865 8.811 1.00 70.38 147 ARG A N 1
ATOM 1057 C CA . ARG A 1 147 ? -4.692 -5.757 10.271 1.00 70.38 147 ARG A CA 1
ATOM 1058 C C . ARG A 1 147 ? -4.855 -4.299 10.666 1.00 70.38 147 ARG A C 1
ATOM 1060 O O . ARG A 1 147 ? -3.969 -3.499 10.390 1.00 70.38 147 ARG A O 1
ATOM 1067 N N . VAL A 1 148 ? -5.938 -3.992 11.369 1.00 77.62 148 VAL A N 1
ATOM 1068 C CA . VAL A 1 148 ? -6.192 -2.676 11.968 1.00 77.62 148 VAL A CA 1
ATOM 1069 C C . VAL A 1 148 ? -6.227 -2.800 13.488 1.00 77.62 148 VAL A C 1
ATOM 1071 O O . VAL A 1 148 ? -6.485 -3.878 14.029 1.00 77.62 148 VAL A O 1
ATOM 1074 N N . SER A 1 149 ? -5.936 -1.710 14.188 1.00 82.50 149 SER A N 1
ATOM 1075 C CA . SER A 1 149 ? -6.013 -1.654 15.644 1.00 82.50 149 SER A CA 1
ATOM 1076 C C . SER A 1 149 ? -6.629 -0.330 16.068 1.00 82.50 149 SER A C 1
ATOM 1078 O O . SER A 1 149 ? -6.283 0.724 15.538 1.00 82.50 149 SER A O 1
ATOM 1080 N N . VAL A 1 150 ? -7.540 -0.375 17.036 1.00 88.75 150 VAL A N 1
ATOM 1081 C CA . VAL A 1 150 ? -8.182 0.818 17.590 1.00 88.75 150 VAL A CA 1
ATOM 1082 C C . VAL A 1 150 ? -8.003 0.842 19.097 1.00 88.75 150 VAL A C 1
ATOM 1084 O O . VAL A 1 150 ? -8.133 -0.170 19.783 1.00 88.75 150 VAL A O 1
ATOM 1087 N N . THR A 1 151 ? -7.693 2.020 19.623 1.00 90.88 151 THR A N 1
ATOM 1088 C CA . THR A 1 151 ? -7.743 2.297 21.056 1.00 90.88 151 THR A CA 1
ATOM 1089 C C . THR A 1 151 ? -8.946 3.177 21.315 1.00 90.88 151 THR A C 1
ATOM 1091 O O . THR A 1 151 ? -9.034 4.290 20.799 1.00 90.88 151 THR A O 1
ATOM 1094 N N . VAL A 1 152 ? -9.871 2.681 22.126 1.00 93.50 152 VAL A N 1
ATOM 1095 C CA . VAL A 1 152 ? -11.073 3.413 22.507 1.00 93.50 152 VAL A CA 1
ATOM 1096 C C . VAL A 1 152 ? -11.074 3.590 24.020 1.00 93.50 152 VAL A C 1
ATOM 1098 O O . VAL A 1 152 ? -10.752 2.668 24.769 1.00 93.50 152 VAL A O 1
ATOM 1101 N N . THR A 1 153 ? -11.389 4.801 24.470 1.00 94.31 153 THR A N 1
ATOM 1102 C CA . THR A 1 153 ? -11.518 5.132 25.892 1.00 94.31 153 THR A CA 1
ATOM 1103 C C . THR A 1 153 ? -12.979 5.416 26.195 1.00 94.31 153 THR A C 1
ATOM 1105 O O . THR A 1 153 ? -13.596 6.221 25.500 1.00 94.31 153 THR A O 1
ATOM 1108 N N . TRP A 1 154 ? -13.517 4.811 27.253 1.00 96.31 154 TRP A N 1
ATOM 1109 C CA . TRP A 1 154 ? -14.888 5.033 27.711 1.00 96.31 154 TRP A CA 1
ATOM 1110 C C . TRP A 1 154 ? -14.927 5.574 29.134 1.00 96.31 154 TRP A C 1
ATOM 1112 O O . TRP A 1 154 ? -14.020 5.354 29.937 1.00 96.31 154 TRP A O 1
ATOM 1122 N N . THR A 1 155 ? -16.027 6.245 29.453 1.00 95.00 155 THR A N 1
ATOM 1123 C CA . THR A 1 155 ? -16.450 6.435 30.842 1.00 95.00 155 THR A CA 1
ATOM 1124 C C . THR A 1 155 ? -16.992 5.122 31.415 1.00 95.00 155 THR A C 1
ATOM 1126 O O . THR A 1 155 ? -17.417 4.238 30.673 1.00 95.00 155 THR A O 1
ATOM 1129 N N . LEU A 1 156 ? -16.999 4.999 32.741 1.00 95.06 156 LEU A N 1
ATOM 1130 C CA . LEU A 1 156 ? -17.682 3.924 33.463 1.00 95.06 156 LEU A CA 1
ATOM 1131 C C . LEU A 1 156 ? -18.829 4.519 34.287 1.00 95.06 156 LEU A C 1
ATOM 1133 O O . LEU A 1 156 ? -18.738 5.673 34.718 1.00 95.06 156 LEU A O 1
ATOM 1137 N N . ARG A 1 157 ? -19.898 3.745 34.479 1.00 89.62 157 ARG A N 1
ATOM 1138 C CA . ARG A 1 157 ? -21.088 4.109 35.263 1.00 89.62 157 ARG A CA 1
ATOM 1139 C C . ARG A 1 157 ? -21.397 3.069 36.326 1.00 89.62 157 ARG A C 1
ATOM 1141 O O . ARG A 1 157 ? -21.349 1.868 35.981 1.00 89.62 157 ARG A O 1
#

Radius of gyration: 25.15 Å; Cα contacts (8 Å, |Δi|>4): 172; chains: 1; bounding box: 62×36×66 Å

Mean predicted aligned error: 12.35 Å